Protein AF-A0A842UW16-F1 (afdb_monomer)

Structure (mmCIF, N/CA/C/O backbone):
data_AF-A0A842UW16-F1
#
_entry.id   AF-A0A842UW16-F1
#
loop_
_atom_site.group_PDB
_atom_site.id
_atom_site.type_symbol
_atom_site.label_atom_id
_atom_site.label_alt_id
_atom_site.label_comp_id
_atom_site.label_asym_id
_atom_site.label_entity_id
_atom_site.label_seq_id
_atom_site.pdbx_PDB_ins_code
_atom_site.Cartn_x
_atom_site.Cartn_y
_atom_site.Cartn_z
_atom_site.occupancy
_atom_site.B_iso_or_equiv
_atom_site.auth_seq_id
_atom_site.auth_comp_id
_atom_site.auth_asym_id
_atom_site.auth_atom_id
_atom_site.pdbx_PDB_model_num
ATOM 1 N N . MET A 1 1 ? 0.695 9.060 25.090 1.00 64.69 1 MET A N 1
ATOM 2 C CA . MET A 1 1 ? 1.109 10.105 24.122 1.00 64.69 1 MET A CA 1
ATOM 3 C C . MET A 1 1 ? 2.546 9.914 23.623 1.00 64.69 1 MET A C 1
ATOM 5 O O . MET A 1 1 ? 2.699 9.671 22.437 1.00 64.69 1 MET A O 1
ATOM 9 N N . LYS A 1 2 ? 3.580 9.880 24.489 1.00 79.38 2 LYS A N 1
ATOM 10 C CA . LYS A 1 2 ? 4.995 9.678 24.072 1.00 79.38 2 LYS A CA 1
ATOM 11 C C . LYS A 1 2 ? 5.247 8.446 23.173 1.00 79.38 2 LYS A C 1
ATOM 13 O O . LYS A 1 2 ? 6.048 8.522 22.248 1.00 79.38 2 LYS A O 1
ATOM 18 N N . GLN A 1 3 ? 4.554 7.328 23.412 1.00 81.88 3 GLN A N 1
ATOM 19 C CA . GLN A 1 3 ? 4.691 6.108 22.595 1.00 81.88 3 GLN A CA 1
ATOM 20 C C . GLN A 1 3 ? 4.141 6.265 21.166 1.00 81.88 3 GLN A C 1
ATOM 22 O O . GLN A 1 3 ? 4.786 5.821 20.221 1.00 81.88 3 GLN A O 1
ATOM 27 N N . VAL A 1 4 ? 3.007 6.955 20.999 1.00 79.00 4 VAL A N 1
ATOM 28 C CA . VAL A 1 4 ? 2.396 7.212 19.682 1.00 79.00 4 VAL A CA 1
ATOM 29 C C . VAL A 1 4 ? 3.292 8.130 18.851 1.00 79.00 4 VAL A C 1
ATOM 31 O O . VAL A 1 4 ? 3.567 7.839 17.693 1.00 79.00 4 VAL A O 1
ATOM 34 N N . THR A 1 5 ? 3.835 9.191 19.456 1.00 84.06 5 THR A N 1
ATOM 35 C CA . THR A 1 5 ? 4.775 10.098 18.780 1.00 84.06 5 THR A CA 1
ATOM 36 C C . THR A 1 5 ? 6.031 9.362 18.310 1.00 84.06 5 THR A C 1
ATOM 38 O O . THR A 1 5 ? 6.448 9.534 17.168 1.00 84.06 5 THR A O 1
ATOM 41 N N . LYS A 1 6 ? 6.604 8.483 19.149 1.00 87.31 6 LYS A N 1
ATOM 42 C CA . LYS A 1 6 ? 7.771 7.662 18.782 1.00 87.31 6 LYS A CA 1
ATOM 43 C C . LYS A 1 6 ? 7.466 6.700 17.626 1.00 87.31 6 LYS A C 1
ATOM 45 O O . LYS A 1 6 ? 8.311 6.514 16.753 1.00 87.31 6 LYS A O 1
ATOM 50 N N . LEU A 1 7 ? 6.269 6.110 17.607 1.00 84.06 7 LEU A N 1
ATOM 51 C CA . LEU A 1 7 ? 5.816 5.241 16.520 1.00 84.06 7 LEU A CA 1
ATOM 52 C C . LEU A 1 7 ? 5.719 6.008 15.194 1.00 84.06 7 LEU A C 1
ATOM 54 O O . LEU A 1 7 ? 6.297 5.575 14.198 1.00 84.06 7 LEU A O 1
ATOM 58 N N . LEU A 1 8 ? 5.024 7.150 15.197 1.00 84.38 8 LEU A N 1
ATOM 59 C CA . LEU A 1 8 ? 4.833 7.978 14.004 1.00 84.38 8 LEU A CA 1
ATOM 60 C C . LEU A 1 8 ? 6.168 8.480 13.445 1.00 84.38 8 LEU A C 1
ATOM 62 O O . LEU A 1 8 ? 6.388 8.380 12.243 1.00 84.38 8 LEU A O 1
ATOM 66 N N . LEU A 1 9 ? 7.091 8.920 14.309 1.00 87.94 9 LEU A N 1
ATOM 67 C CA . LEU A 1 9 ? 8.447 9.318 13.912 1.00 87.94 9 LEU A CA 1
ATOM 68 C C . LEU A 1 9 ? 9.210 8.179 13.235 1.00 87.94 9 LEU A C 1
ATOM 70 O O . LEU A 1 9 ? 9.788 8.376 12.170 1.00 87.94 9 LEU A O 1
ATOM 74 N N . ARG A 1 10 ? 9.186 6.972 13.817 1.00 89.31 10 ARG A N 1
ATOM 75 C CA . ARG A 1 10 ? 9.876 5.813 13.238 1.00 89.31 10 ARG A CA 1
ATOM 76 C C . ARG A 1 10 ? 9.316 5.462 11.859 1.00 89.31 10 ARG A C 1
ATOM 78 O O . ARG A 1 10 ? 10.093 5.230 10.939 1.00 89.31 10 ARG A O 1
ATOM 85 N N . LYS A 1 11 ? 7.989 5.419 11.703 1.00 86.06 11 LYS A N 1
ATOM 86 C CA . LYS A 1 11 ? 7.364 5.074 10.413 1.00 86.06 11 LYS A CA 1
ATOM 87 C C . LYS A 1 11 ? 7.537 6.179 9.375 1.00 86.06 11 LYS A C 1
ATOM 89 O O . LYS A 1 11 ? 7.830 5.875 8.223 1.00 86.06 11 LYS A O 1
ATOM 94 N N . GLY A 1 12 ? 7.431 7.438 9.794 1.00 88.12 12 GLY A N 1
ATOM 95 C CA . GLY A 1 12 ? 7.705 8.597 8.950 1.00 88.12 12 GLY A CA 1
ATOM 96 C C . GLY A 1 12 ? 9.142 8.603 8.432 1.00 88.12 12 GLY A C 1
ATOM 97 O O . GLY A 1 12 ? 9.348 8.797 7.241 1.00 88.12 12 GLY A O 1
ATOM 98 N N . ALA A 1 13 ? 10.125 8.294 9.284 1.00 90.44 13 ALA A N 1
ATOM 99 C CA . ALA A 1 13 ? 11.525 8.188 8.872 1.00 90.44 13 ALA A CA 1
ATOM 100 C C . ALA A 1 13 ? 11.751 7.080 7.830 1.00 90.44 13 ALA A C 1
ATOM 102 O O . ALA A 1 13 ? 12.464 7.296 6.855 1.00 90.44 13 ALA A O 1
ATOM 103 N N . VAL A 1 14 ? 11.111 5.915 7.995 1.00 89.81 14 VAL A N 1
ATOM 104 C CA . VAL A 1 14 ? 11.177 4.823 7.005 1.00 89.81 14 VAL A CA 1
ATOM 105 C C . VAL A 1 14 ? 10.557 5.247 5.672 1.00 89.81 14 VAL A C 1
ATOM 107 O O . VAL A 1 14 ? 11.141 4.997 4.621 1.00 89.81 14 VAL A O 1
ATOM 110 N N . PHE A 1 15 ? 9.404 5.918 5.702 1.00 88.88 15 PHE A N 1
ATOM 111 C CA . PHE A 1 15 ? 8.760 6.410 4.484 1.00 88.88 15 PHE A CA 1
ATOM 112 C C . PHE A 1 15 ? 9.595 7.493 3.787 1.00 88.88 15 PHE A C 1
ATOM 114 O O . PHE A 1 15 ? 9.730 7.487 2.568 1.00 88.88 15 PHE A O 1
ATOM 121 N N . LEU A 1 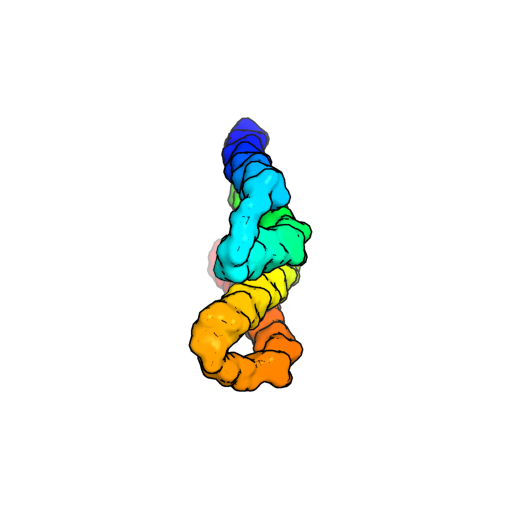16 ? 10.222 8.384 4.555 1.00 92.38 16 LEU A N 1
ATOM 122 C CA . LEU A 1 16 ? 11.113 9.410 4.022 1.00 92.38 16 LEU A CA 1
ATOM 123 C C . LEU A 1 16 ? 12.374 8.798 3.396 1.00 92.38 16 LEU A C 1
ATOM 125 O O . LEU A 1 16 ? 12.769 9.203 2.308 1.00 92.38 16 LEU A O 1
ATOM 129 N N . ALA A 1 17 ? 12.962 7.779 4.029 1.00 93.56 17 ALA A N 1
ATOM 130 C CA . ALA A 1 17 ? 14.065 7.020 3.444 1.00 93.56 17 ALA A CA 1
ATOM 131 C C . ALA A 1 17 ? 13.656 6.352 2.120 1.00 93.56 17 ALA A C 1
ATOM 133 O O . ALA A 1 17 ? 14.403 6.420 1.148 1.00 93.56 17 ALA A O 1
ATOM 134 N N . TYR A 1 18 ? 12.451 5.774 2.053 1.00 93.31 18 TYR A N 1
ATOM 135 C CA . TYR A 1 18 ? 11.887 5.247 0.808 1.00 93.31 18 TYR A CA 1
ATOM 136 C C . TYR A 1 18 ? 11.780 6.323 -0.285 1.00 93.31 18 TYR A C 1
ATOM 138 O O . TYR A 1 18 ? 12.233 6.084 -1.402 1.00 93.31 18 TYR A O 1
ATOM 146 N N . LEU A 1 19 ? 11.252 7.514 0.027 1.00 94.12 19 LEU A N 1
ATOM 147 C CA . LEU A 1 19 ? 11.148 8.610 -0.945 1.00 94.12 19 LEU A CA 1
ATOM 148 C C . LEU A 1 19 ? 12.516 9.081 -1.446 1.00 94.12 19 LEU A C 1
ATOM 150 O O . LEU A 1 19 ? 12.665 9.353 -2.633 1.00 94.12 19 LEU A O 1
ATOM 154 N N . ILE A 1 20 ? 13.516 9.154 -0.564 1.00 95.00 20 ILE A N 1
ATOM 155 C CA . ILE A 1 20 ? 14.887 9.514 -0.948 1.00 95.00 20 ILE A CA 1
ATOM 156 C C . ILE A 1 20 ? 15.461 8.466 -1.902 1.00 95.00 20 ILE A C 1
ATOM 158 O O . ILE A 1 20 ? 15.993 8.827 -2.947 1.00 95.00 20 ILE A O 1
ATOM 16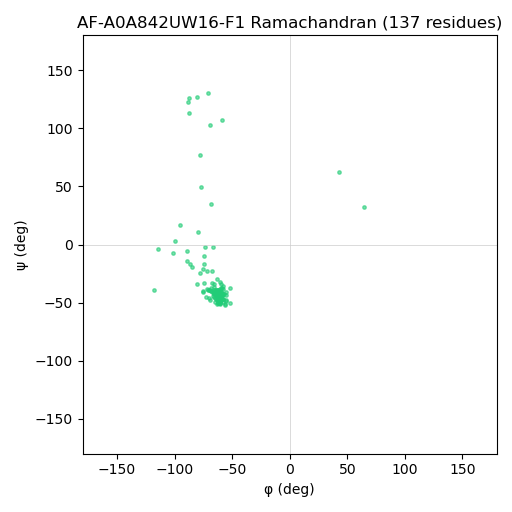2 N N . LEU A 1 21 ? 15.328 7.177 -1.579 1.00 93.88 21 LEU A N 1
ATOM 163 C CA . LEU A 1 21 ? 15.810 6.093 -2.439 1.00 93.88 21 LEU A CA 1
ATOM 164 C C . LEU A 1 21 ? 15.105 6.085 -3.797 1.00 93.88 21 LEU A C 1
ATOM 166 O O . LEU A 1 21 ? 15.762 5.912 -4.820 1.00 93.88 21 LEU A O 1
ATOM 170 N N . LEU A 1 22 ? 13.791 6.320 -3.820 1.00 94.38 22 LEU A N 1
ATOM 171 C CA . LEU A 1 22 ? 13.033 6.446 -5.061 1.00 94.38 22 LEU A CA 1
ATOM 172 C C . LEU A 1 22 ? 13.475 7.673 -5.867 1.00 94.38 22 LEU A C 1
ATOM 174 O O . LEU A 1 22 ? 13.633 7.583 -7.080 1.00 94.38 22 LEU A O 1
ATOM 178 N N . GLY A 1 23 ? 13.714 8.808 -5.206 1.00 93.62 23 GLY A N 1
ATOM 179 C CA . GLY A 1 23 ? 14.233 10.021 -5.837 1.00 93.62 23 GLY A CA 1
ATOM 180 C C . GLY A 1 23 ? 15.607 9.798 -6.465 1.00 93.62 23 GLY A C 1
ATOM 181 O O . GLY A 1 23 ? 15.801 10.129 -7.629 1.00 93.62 23 GLY A O 1
ATOM 182 N N . ILE A 1 24 ? 16.527 9.156 -5.739 1.00 93.94 24 ILE A N 1
ATOM 183 C CA . ILE A 1 24 ? 17.830 8.737 -6.275 1.00 93.94 24 ILE A CA 1
ATOM 184 C C . ILE A 1 24 ? 17.624 7.811 -7.476 1.00 93.94 24 ILE A C 1
ATOM 186 O O . ILE A 1 24 ? 18.228 8.036 -8.517 1.00 93.94 24 ILE A O 1
ATOM 190 N N . GLY A 1 25 ? 16.737 6.820 -7.364 1.00 91.69 25 GLY A N 1
ATOM 191 C CA . GLY A 1 25 ? 16.447 5.892 -8.454 1.00 91.69 25 GLY A CA 1
ATOM 192 C C . GLY A 1 25 ? 15.907 6.569 -9.721 1.00 91.69 25 GLY A C 1
ATOM 193 O O . GLY A 1 25 ? 16.244 6.183 -10.830 1.00 91.69 25 GLY A O 1
ATOM 194 N N . ASN A 1 26 ? 15.131 7.642 -9.580 1.00 92.62 26 ASN A N 1
ATOM 195 C CA . ASN A 1 26 ? 14.650 8.421 -10.724 1.00 92.62 26 ASN A CA 1
ATOM 196 C C . ASN A 1 26 ? 15.744 9.260 -11.405 1.00 92.62 26 ASN A C 1
ATOM 198 O O . ASN A 1 26 ? 15.589 9.635 -12.564 1.00 92.62 26 ASN A O 1
ATOM 202 N N . LEU A 1 27 ? 16.828 9.587 -10.697 1.00 93.12 2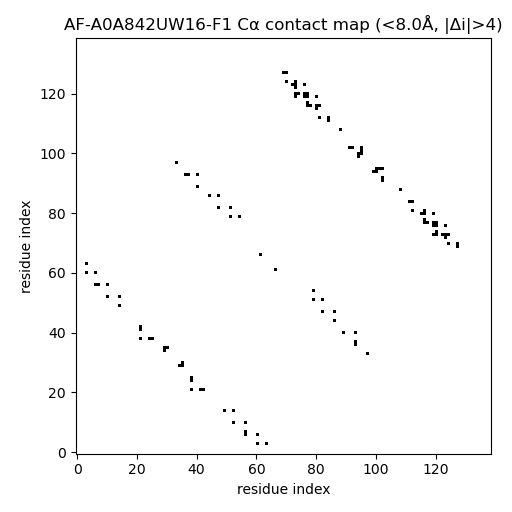7 LEU A N 1
ATOM 203 C CA . LEU A 1 27 ? 17.909 10.428 -11.217 1.00 93.12 27 LEU A CA 1
ATOM 204 C C . LEU A 1 27 ? 19.002 9.637 -11.937 1.00 93.12 27 LEU A C 1
ATOM 206 O O . LEU A 1 27 ? 19.823 10.250 -12.616 1.00 93.12 27 LEU A O 1
ATOM 210 N N . ILE A 1 28 ? 19.050 8.312 -11.785 1.00 91.88 28 ILE A N 1
ATOM 211 C CA . ILE A 1 28 ? 20.065 7.482 -12.433 1.00 91.88 28 ILE A CA 1
ATOM 212 C C . ILE A 1 28 ? 19.552 7.102 -13.832 1.00 91.88 28 ILE A C 1
ATOM 214 O O . ILE A 1 28 ? 18.595 6.334 -13.940 1.00 91.88 28 ILE A O 1
ATOM 218 N N . PRO A 1 29 ? 20.181 7.587 -14.919 1.00 80.62 29 PRO A N 1
ATOM 219 C CA . PRO A 1 29 ? 19.800 7.220 -16.277 1.00 80.62 29 PRO A CA 1
ATOM 220 C C . PRO A 1 29 ? 20.352 5.826 -16.608 1.00 80.62 29 PRO A C 1
ATOM 222 O O . PRO A 1 29 ? 21.369 5.683 -17.286 1.00 80.62 29 PRO A O 1
ATOM 225 N N . VAL A 1 30 ? 19.705 4.781 -16.093 1.00 87.81 30 VAL A N 1
ATOM 226 C CA . VAL A 1 30 ? 20.030 3.391 -16.436 1.00 87.81 30 VAL A CA 1
ATOM 227 C C . VAL A 1 30 ? 19.241 3.004 -17.685 1.00 87.81 30 VAL A C 1
ATOM 229 O O . VAL A 1 30 ? 18.020 3.110 -17.702 1.00 87.81 30 VAL A O 1
ATOM 232 N N . GLN A 1 31 ? 19.919 2.511 -18.723 1.00 86.56 31 GLN A N 1
ATOM 233 C CA . GLN A 1 31 ? 19.271 2.006 -19.948 1.00 86.56 31 GLN A CA 1
ATOM 234 C C . GLN A 1 31 ? 18.702 0.583 -19.797 1.00 86.56 31 GLN A C 1
ATOM 236 O O . GLN A 1 31 ? 18.326 -0.053 -20.776 1.00 86.56 31 GLN A O 1
ATOM 241 N N . ASP A 1 32 ? 18.655 0.068 -18.571 1.00 90.19 32 ASP A N 1
ATOM 242 C CA . ASP A 1 32 ? 18.137 -1.258 -18.274 1.00 90.19 32 ASP A CA 1
ATOM 243 C C . ASP A 1 32 ? 16.601 -1.221 -18.206 1.00 90.19 32 ASP A C 1
ATOM 245 O O . ASP A 1 32 ? 15.995 -0.407 -17.494 1.00 90.19 32 ASP A O 1
ATOM 249 N N . GLN A 1 33 ? 15.966 -2.104 -18.978 1.00 87.31 33 GLN A N 1
ATOM 250 C CA . GLN A 1 33 ? 14.510 -2.184 -19.083 1.00 87.31 33 GLN A CA 1
ATOM 251 C C . GLN A 1 33 ? 13.867 -2.577 -17.746 1.00 87.31 33 GLN A C 1
ATOM 253 O O . GLN A 1 33 ? 12.845 -2.002 -17.369 1.00 87.31 33 GLN A O 1
ATOM 258 N N . TYR A 1 34 ? 14.476 -3.498 -16.994 1.00 87.12 34 TYR A N 1
ATOM 259 C CA . TYR A 1 34 ? 13.949 -3.949 -15.706 1.00 87.12 34 TYR A CA 1
ATOM 260 C C . TYR A 1 34 ? 14.062 -2.856 -14.648 1.00 87.12 34 TYR A C 1
ATOM 262 O O . TYR A 1 34 ? 13.130 -2.640 -13.873 1.00 87.12 34 TYR A O 1
ATOM 270 N N . TYR A 1 35 ? 15.170 -2.114 -14.651 1.00 88.88 35 TYR A N 1
ATOM 271 C CA . TYR A 1 35 ? 15.331 -0.939 -13.803 1.00 88.88 35 TYR A CA 1
ATOM 272 C C . TYR A 1 35 ? 14.207 0.076 -14.029 1.00 88.88 35 TYR A C 1
ATOM 274 O O . TYR A 1 35 ? 13.527 0.481 -13.084 1.00 88.88 35 TYR A O 1
ATOM 282 N N . SER A 1 36 ? 13.967 0.433 -15.292 1.00 88.88 36 SER A N 1
ATOM 283 C CA . SER A 1 36 ? 12.922 1.388 -15.666 1.00 88.88 36 SER A CA 1
ATOM 284 C C . SER A 1 36 ? 11.524 0.891 -15.283 1.00 88.88 36 SER A C 1
ATOM 286 O O . SER A 1 36 ? 10.722 1.672 -14.770 1.00 88.88 36 SER A O 1
ATOM 288 N N . MET A 1 37 ? 11.245 -0.408 -15.446 1.00 87.44 37 MET A N 1
ATOM 289 C CA . MET A 1 37 ? 9.982 -1.020 -15.014 1.00 87.44 37 MET A CA 1
ATOM 290 C C . MET A 1 37 ? 9.785 -0.930 -13.498 1.00 87.44 37 MET A C 1
ATOM 292 O O . MET A 1 37 ? 8.720 -0.518 -13.039 1.00 87.44 37 MET A O 1
ATOM 296 N N . ILE A 1 38 ? 10.807 -1.262 -12.703 1.00 88.12 38 ILE A N 1
ATOM 297 C CA . ILE A 1 38 ? 10.723 -1.218 -11.236 1.00 88.12 38 ILE A CA 1
ATOM 298 C C . ILE A 1 38 ? 10.515 0.220 -10.750 1.00 88.12 38 ILE A C 1
ATOM 300 O O . ILE A 1 38 ? 9.630 0.469 -9.928 1.00 88.12 38 ILE A O 1
ATOM 304 N N . ILE A 1 39 ? 11.291 1.180 -11.259 1.00 91.56 39 ILE A N 1
ATOM 305 C CA . ILE A 1 39 ? 11.142 2.593 -10.889 1.00 91.56 39 ILE A CA 1
ATOM 306 C C . ILE A 1 39 ? 9.767 3.122 -11.320 1.00 91.56 39 ILE A C 1
ATOM 308 O O . ILE A 1 39 ? 9.077 3.757 -10.520 1.00 91.56 39 ILE A O 1
ATOM 312 N N . GLY A 1 40 ? 9.315 2.794 -12.534 1.00 90.06 40 GLY A N 1
ATOM 313 C CA . GLY A 1 40 ? 7.982 3.138 -13.032 1.00 90.06 40 GLY A CA 1
ATOM 314 C C . GLY A 1 40 ? 6.855 2.568 -12.165 1.00 90.06 40 GLY A C 1
ATOM 315 O O . GLY A 1 40 ? 5.919 3.291 -11.806 1.00 90.06 40 GLY A O 1
ATOM 316 N N . PHE A 1 41 ? 6.974 1.307 -11.745 1.00 89.56 41 PHE A N 1
ATOM 317 C CA . PHE A 1 41 ? 6.049 0.672 -10.808 1.00 89.56 41 PHE A CA 1
ATOM 318 C C . PHE A 1 41 ? 6.013 1.399 -9.462 1.00 89.56 41 PHE A C 1
ATOM 320 O O . PHE A 1 41 ? 4.930 1.716 -8.962 1.00 89.56 41 PHE A O 1
ATOM 327 N N . LEU A 1 42 ? 7.177 1.688 -8.872 1.00 91.19 42 LEU A N 1
ATOM 328 C CA . LEU A 1 42 ? 7.262 2.369 -7.580 1.00 91.19 42 LEU A CA 1
ATOM 329 C C . LEU A 1 42 ? 6.680 3.784 -7.651 1.00 91.19 42 LEU A C 1
ATOM 331 O O . LEU A 1 42 ? 5.902 4.154 -6.772 1.00 91.19 42 LEU A O 1
ATOM 335 N N . ASN A 1 43 ? 6.976 4.540 -8.709 1.00 91.38 43 ASN A N 1
ATOM 336 C CA . ASN A 1 43 ? 6.407 5.869 -8.943 1.00 91.38 43 ASN A CA 1
ATOM 337 C C . ASN A 1 43 ? 4.878 5.812 -9.063 1.00 91.38 43 ASN A C 1
ATOM 339 O O . ASN A 1 43 ? 4.169 6.514 -8.342 1.00 91.38 43 ASN A O 1
ATOM 343 N N . THR A 1 44 ? 4.360 4.914 -9.907 1.00 90.81 44 THR A N 1
ATOM 344 C CA . THR A 1 44 ? 2.912 4.745 -10.130 1.00 90.81 44 THR A CA 1
ATOM 345 C C . THR A 1 44 ? 2.181 4.353 -8.845 1.00 90.81 44 THR A C 1
ATOM 347 O O . THR A 1 44 ? 1.038 4.755 -8.615 1.00 90.81 44 THR A O 1
ATOM 350 N N . ASN A 1 45 ? 2.849 3.599 -7.968 1.00 87.94 45 ASN A N 1
ATOM 351 C CA . ASN A 1 45 ? 2.270 3.118 -6.720 1.00 87.94 45 ASN A CA 1
ATOM 352 C C . ASN A 1 45 ? 2.652 3.943 -5.481 1.00 87.94 45 ASN A C 1
ATOM 354 O O . ASN A 1 45 ? 2.205 3.608 -4.385 1.00 87.94 45 ASN A O 1
ATOM 358 N N . THR A 1 46 ? 3.399 5.045 -5.617 1.00 89.56 46 THR A N 1
ATOM 359 C CA . THR A 1 46 ? 3.893 5.835 -4.470 1.00 89.56 46 THR A CA 1
ATOM 360 C C . THR A 1 46 ? 2.751 6.352 -3.593 1.00 89.56 46 THR A C 1
ATOM 362 O O . THR A 1 46 ? 2.808 6.238 -2.368 1.00 89.56 46 THR A O 1
ATOM 365 N N . ILE A 1 47 ? 1.676 6.861 -4.206 1.00 85.88 47 ILE A N 1
ATOM 366 C CA . ILE A 1 47 ? 0.488 7.342 -3.479 1.00 85.88 47 ILE A CA 1
ATOM 367 C C . ILE A 1 47 ? -0.158 6.196 -2.694 1.00 85.88 47 ILE A C 1
ATOM 369 O O . ILE A 1 47 ? -0.510 6.359 -1.526 1.00 85.88 47 ILE A O 1
ATOM 373 N N . TRP A 1 48 ? -0.280 5.017 -3.304 1.00 81.25 48 TRP A N 1
ATOM 374 C CA . TRP A 1 48 ? -0.868 3.851 -2.647 1.00 81.25 48 TRP A CA 1
ATOM 375 C C . TRP A 1 48 ? 0.003 3.356 -1.490 1.00 81.25 48 TRP A C 1
ATOM 377 O O . TRP A 1 48 ? -0.524 3.076 -0.417 1.00 81.25 48 TRP A O 1
ATOM 387 N N . ILE A 1 49 ? 1.326 3.323 -1.668 1.00 85.50 49 ILE A N 1
ATOM 388 C CA . ILE A 1 49 ? 2.300 2.978 -0.621 1.00 85.50 49 ILE A CA 1
ATOM 389 C C . ILE A 1 49 ? 2.206 3.966 0.550 1.00 85.50 49 ILE A C 1
ATOM 391 O O . ILE A 1 49 ? 2.208 3.551 1.712 1.00 85.50 49 ILE A O 1
ATOM 395 N N . PHE A 1 50 ? 2.059 5.263 0.268 1.00 86.19 50 PHE A N 1
ATOM 396 C CA . PHE A 1 50 ? 1.858 6.286 1.293 1.00 86.19 50 PHE A CA 1
ATOM 397 C C . PHE A 1 50 ? 0.565 6.070 2.086 1.00 86.19 50 PHE A C 1
ATOM 399 O O . PHE A 1 50 ? 0.593 6.032 3.318 1.00 86.19 50 PHE A O 1
ATOM 406 N N . LEU A 1 51 ? -0.562 5.882 1.391 1.00 83.75 51 LEU A N 1
ATOM 407 C CA . LEU A 1 51 ? -1.854 5.613 2.029 1.00 83.75 51 LEU A CA 1
ATOM 408 C C . LEU A 1 51 ? -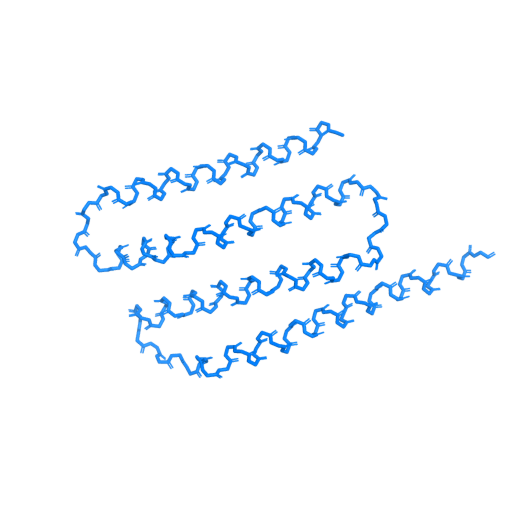1.795 4.349 2.887 1.00 83.75 51 LEU A C 1
ATOM 410 O O . LEU A 1 51 ? -2.328 4.329 3.996 1.00 83.75 51 LEU A O 1
ATOM 414 N N . PHE A 1 52 ? -1.074 3.330 2.425 1.00 80.88 52 PHE A N 1
ATOM 415 C CA . PHE A 1 52 ? -0.812 2.120 3.188 1.00 80.88 52 PHE A CA 1
ATOM 416 C C . PHE A 1 52 ? -0.056 2.377 4.484 1.00 80.88 52 PHE A C 1
ATOM 418 O O . PHE A 1 52 ? -0.475 1.930 5.557 1.00 80.88 52 PHE A O 1
ATOM 425 N N . ALA A 1 53 ? 1.058 3.099 4.388 1.00 83.31 53 ALA A N 1
ATOM 426 C CA . ALA A 1 53 ? 1.877 3.441 5.537 1.00 83.31 53 ALA A CA 1
ATOM 427 C C . ALA A 1 53 ? 1.065 4.238 6.567 1.00 83.31 53 ALA A C 1
ATOM 429 O O . ALA A 1 53 ? 1.116 3.931 7.761 1.00 83.31 53 ALA A O 1
ATOM 430 N N . LEU A 1 54 ? 0.265 5.202 6.102 1.00 82.44 54 LEU A N 1
ATOM 431 C CA . LEU A 1 54 ? -0.601 6.021 6.943 1.00 82.44 54 LEU A CA 1
ATOM 432 C C . LEU A 1 54 ? -1.705 5.189 7.599 1.00 82.44 54 LEU A C 1
ATOM 434 O O . LEU A 1 54 ? -1.919 5.297 8.805 1.00 82.44 54 LEU A O 1
ATOM 438 N N . PHE A 1 55 ? -2.361 4.311 6.841 1.00 79.38 55 PHE A N 1
ATOM 439 C CA . PHE A 1 55 ? -3.415 3.446 7.357 1.00 79.38 55 PHE A CA 1
ATOM 440 C C . PHE A 1 55 ? -2.896 2.509 8.456 1.00 79.38 55 PHE A C 1
ATOM 442 O O . PHE A 1 55 ? -3.467 2.456 9.547 1.00 79.38 55 PHE A O 1
ATOM 449 N N . PHE A 1 56 ? -1.774 1.820 8.223 1.00 74.62 56 PHE A N 1
ATOM 450 C CA . PHE A 1 56 ? -1.169 0.948 9.232 1.00 74.62 56 PHE A CA 1
ATOM 451 C C . PHE A 1 56 ? -0.659 1.722 10.452 1.00 74.62 56 PHE A C 1
ATOM 453 O O . PHE A 1 56 ? -0.810 1.245 11.578 1.00 74.62 56 PHE A O 1
ATOM 460 N N . ALA A 1 57 ? -0.071 2.906 10.257 1.00 79.88 57 ALA A N 1
ATOM 461 C CA . ALA A 1 57 ? 0.371 3.759 11.358 1.00 79.88 57 ALA A CA 1
ATOM 462 C C . ALA A 1 57 ? -0.810 4.212 12.227 1.00 79.88 57 ALA A C 1
ATOM 464 O O . ALA A 1 57 ? -0.744 4.103 13.453 1.00 79.88 57 ALA A O 1
ATOM 465 N N . SER A 1 58 ? -1.907 4.642 11.600 1.00 76.38 58 SER A N 1
ATOM 466 C CA . SER A 1 58 ? -3.148 4.997 12.283 1.00 76.38 58 SER A CA 1
ATOM 467 C C . SER A 1 58 ? -3.734 3.800 13.018 1.00 76.38 58 SER A C 1
ATOM 469 O O . SER A 1 58 ? -4.000 3.912 14.206 1.00 76.38 58 SER A O 1
ATOM 471 N N . ALA A 1 59 ? -3.860 2.635 12.379 1.00 72.38 59 ALA A N 1
ATOM 472 C CA . ALA A 1 59 ? -4.383 1.426 13.016 1.00 72.38 59 ALA A CA 1
ATOM 473 C C . ALA A 1 59 ? -3.568 1.004 14.254 1.00 72.38 59 ALA A C 1
ATOM 475 O O . ALA A 1 59 ? -4.125 0.561 15.257 1.00 72.38 59 ALA A O 1
ATOM 476 N N . GLU A 1 60 ? -2.246 1.152 14.212 1.00 71.81 60 GLU A N 1
ATOM 477 C CA . GLU A 1 60 ? -1.364 0.827 15.333 1.00 71.81 60 GLU A CA 1
ATOM 478 C C . GLU A 1 60 ? -1.423 1.882 16.450 1.00 71.81 60 GLU A C 1
ATOM 480 O O . GLU A 1 60 ? -1.510 1.519 17.623 1.00 71.81 60 GLU A O 1
ATOM 485 N N . ALA A 1 61 ? -1.485 3.173 16.109 1.00 75.56 61 ALA A N 1
ATOM 486 C CA . ALA A 1 61 ? -1.734 4.247 17.075 1.00 75.56 61 ALA A CA 1
ATOM 487 C C . ALA A 1 61 ? -3.093 4.075 17.773 1.00 75.56 61 ALA A C 1
ATOM 489 O O . ALA A 1 61 ? -3.218 4.263 18.983 1.00 75.56 61 ALA A O 1
ATOM 490 N N . LEU A 1 62 ? -4.089 3.646 17.005 1.00 72.75 62 LEU A N 1
ATOM 491 C CA . LEU A 1 62 ? -5.433 3.334 17.450 1.00 72.75 62 LEU A CA 1
ATOM 492 C C . LEU A 1 62 ? -5.460 2.128 18.404 1.00 72.75 62 LEU A C 1
ATOM 494 O O . LEU A 1 62 ? -6.180 2.169 19.390 1.00 72.75 62 LEU A O 1
ATOM 498 N N . LYS A 1 63 ? -4.630 1.093 18.216 1.00 67.81 63 LYS A N 1
ATOM 499 C CA . LYS A 1 63 ? -4.485 0.006 19.213 1.00 67.81 63 LYS A CA 1
ATOM 500 C C . LYS A 1 63 ? -3.919 0.488 20.553 1.00 67.81 63 LYS A C 1
ATOM 502 O O . LYS A 1 63 ? -4.200 -0.118 21.585 1.00 67.81 63 LYS A O 1
ATOM 507 N N . MET A 1 64 ? -3.100 1.541 20.546 1.00 70.81 64 MET A N 1
ATOM 508 C CA . MET A 1 64 ? -2.509 2.108 21.766 1.00 70.81 64 MET A CA 1
ATOM 509 C C . MET A 1 64 ? -3.499 2.977 22.546 1.00 70.81 64 MET A C 1
ATOM 511 O O . MET A 1 64 ? -3.347 3.158 23.756 1.00 70.81 64 MET A O 1
ATOM 515 N N . THR A 1 65 ? -4.513 3.523 21.877 1.00 66.00 65 THR A N 1
ATOM 516 C CA . THR A 1 65 ? -5.625 4.204 22.529 1.00 66.00 65 THR A CA 1
ATOM 517 C C . THR A 1 65 ? -6.683 3.146 22.847 1.00 66.00 65 THR A C 1
ATOM 519 O O . THR A 1 65 ? -7.129 2.416 21.973 1.00 66.00 65 THR A O 1
ATOM 522 N N . LYS A 1 66 ? -7.088 2.988 24.112 1.00 62.88 66 LYS A N 1
ATOM 523 C CA . LYS A 1 66 ? -8.092 1.985 24.543 1.00 62.88 66 LYS A CA 1
ATOM 524 C C . LYS A 1 66 ? -9.518 2.290 24.024 1.00 62.88 66 LYS A C 1
ATOM 526 O O . LYS A 1 66 ? -10.495 2.093 24.740 1.00 62.88 66 LYS A O 1
ATOM 531 N N . VAL A 1 67 ? -9.649 2.838 22.819 1.00 61.56 67 VAL A N 1
ATOM 532 C CA . VAL A 1 67 ? -10.917 3.213 22.202 1.00 61.56 67 VAL A CA 1
ATOM 533 C C . VAL A 1 67 ? -11.667 1.932 21.823 1.00 61.56 67 VAL A C 1
ATOM 535 O O . VAL A 1 67 ? -11.084 1.037 21.211 1.00 61.56 67 VAL A O 1
ATOM 538 N N . PRO A 1 68 ? -12.949 1.792 22.189 1.00 60.81 68 PRO A N 1
ATOM 539 C CA . PRO A 1 68 ? -13.749 0.641 21.796 1.00 60.81 68 PRO A CA 1
ATOM 540 C C . PRO A 1 68 ? -14.034 0.677 20.284 1.00 60.81 68 PRO A C 1
ATOM 542 O O . PRO A 1 68 ? -14.891 1.410 19.797 1.00 60.81 68 PRO A O 1
ATOM 545 N N . TYR A 1 69 ? -13.301 -0.148 19.537 1.00 60.22 69 TYR A N 1
ATOM 546 C CA . TYR A 1 69 ? -13.329 -0.286 18.073 1.00 60.22 69 TYR A CA 1
ATOM 547 C C . TYR A 1 69 ? -14.532 -1.075 17.537 1.00 60.22 69 TYR A C 1
ATOM 549 O O . TYR A 1 69 ? -14.379 -2.015 16.763 1.00 60.22 69 TYR A O 1
ATOM 557 N N . ILE A 1 70 ? -15.746 -0.739 17.963 1.00 60.78 70 ILE A N 1
ATOM 558 C CA . ILE A 1 70 ? -16.892 -1.633 17.739 1.00 60.78 70 ILE A CA 1
ATOM 559 C C . ILE A 1 70 ? -17.445 -1.502 16.308 1.00 60.78 70 ILE A C 1
ATOM 561 O O . ILE A 1 70 ? -17.832 -2.502 15.722 1.00 60.78 70 ILE A O 1
ATOM 565 N N . ILE A 1 71 ? -17.424 -0.313 15.693 1.00 60.44 71 ILE A N 1
ATOM 566 C CA . ILE A 1 71 ? -18.061 -0.109 14.370 1.00 60.44 71 ILE A CA 1
ATOM 567 C C . ILE A 1 71 ? -17.057 0.293 13.282 1.00 60.44 71 ILE A C 1
ATOM 569 O O . ILE A 1 71 ? -17.138 -0.194 12.158 1.00 60.44 71 ILE A O 1
ATOM 573 N N . GLY A 1 72 ? -16.072 1.136 13.605 1.00 66.62 72 GLY A N 1
ATOM 574 C CA . GLY A 1 72 ? -15.119 1.639 12.607 1.00 66.62 72 GLY A CA 1
ATOM 575 C C . GLY A 1 72 ? -14.059 0.624 12.167 1.00 66.62 72 GLY A C 1
ATOM 576 O O . GLY A 1 72 ? -13.478 0.773 11.098 1.00 66.62 72 GLY A O 1
ATOM 577 N N . TYR A 1 73 ? -13.799 -0.415 12.963 1.00 72.06 73 TYR A N 1
ATOM 578 C CA . TYR A 1 73 ? -12.698 -1.347 12.706 1.00 72.06 73 TYR A CA 1
ATOM 579 C C . TYR A 1 73 ? -12.929 -2.299 11.525 1.00 72.06 73 TYR A C 1
ATOM 581 O O . TYR A 1 73 ? -12.021 -2.412 10.701 1.00 72.06 73 TYR A O 1
ATOM 589 N N . PRO A 1 74 ? -14.106 -2.939 11.370 1.00 78.44 74 PRO A N 1
ATOM 590 C CA . PRO A 1 74 ? -14.401 -3.731 10.175 1.00 78.44 74 PRO A CA 1
ATOM 591 C C . PRO A 1 74 ? -14.286 -2.914 8.883 1.00 78.44 74 PRO A C 1
ATOM 593 O O . PRO A 1 74 ? -13.672 -3.371 7.923 1.00 78.44 74 PRO A O 1
ATOM 596 N N . ILE A 1 75 ? -14.805 -1.681 8.888 1.00 78.69 75 ILE A N 1
ATOM 597 C CA . ILE A 1 75 ? -14.751 -0.768 7.738 1.00 78.69 75 ILE A CA 1
ATOM 598 C C . ILE A 1 75 ? -13.305 -0.381 7.429 1.00 78.69 75 ILE A C 1
ATOM 600 O O . ILE A 1 75 ? -12.863 -0.515 6.292 1.00 78.69 75 ILE A O 1
ATOM 604 N N . ALA A 1 76 ? -12.543 0.045 8.441 1.00 74.69 76 ALA A N 1
ATOM 605 C CA . ALA A 1 76 ? -11.133 0.371 8.278 1.00 74.69 76 ALA A CA 1
ATOM 606 C C . ALA A 1 76 ? -10.361 -0.817 7.681 1.00 74.69 76 ALA A C 1
ATOM 608 O O . ALA A 1 76 ? -9.655 -0.652 6.690 1.00 74.69 76 ALA A O 1
ATOM 609 N N . ASN A 1 77 ? -10.539 -2.024 8.226 1.00 75.19 77 ASN A N 1
ATOM 610 C CA . ASN A 1 77 ? -9.907 -3.228 7.686 1.00 75.19 77 ASN A CA 1
ATOM 611 C C . ASN A 1 77 ? -10.287 -3.478 6.224 1.00 75.19 77 ASN A C 1
ATOM 613 O O . ASN A 1 77 ? -9.407 -3.792 5.434 1.00 75.19 77 ASN A O 1
ATOM 617 N N . ALA A 1 78 ? -11.557 -3.309 5.852 1.00 81.94 78 ALA A N 1
ATOM 618 C CA . ALA A 1 78 ? -12.002 -3.488 4.474 1.00 81.94 78 ALA A CA 1
ATOM 619 C C . ALA A 1 78 ? -11.319 -2.505 3.509 1.00 81.94 78 ALA A C 1
ATOM 621 O O . ALA A 1 78 ? -10.861 -2.920 2.445 1.00 81.94 78 ALA A O 1
ATOM 622 N N . PHE A 1 79 ? -11.165 -1.236 3.907 1.00 81.75 79 PHE A N 1
ATOM 623 C CA . PHE A 1 79 ? -10.370 -0.267 3.148 1.00 81.75 79 PHE A CA 1
ATOM 624 C C . PHE A 1 79 ? -8.911 -0.715 3.026 1.00 81.75 79 PHE A C 1
ATOM 626 O O . PHE A 1 79 ? -8.393 -0.791 1.917 1.00 81.75 79 PHE A O 1
ATOM 633 N N . GLY A 1 80 ? -8.260 -1.081 4.135 1.00 76.12 80 GLY A N 1
ATOM 634 C CA . GLY A 1 80 ? -6.887 -1.601 4.124 1.00 76.12 80 GLY A CA 1
ATOM 635 C C . GLY A 1 80 ? -6.710 -2.812 3.200 1.00 76.12 80 GLY A C 1
ATOM 636 O O . GLY A 1 80 ? -5.733 -2.903 2.458 1.00 76.12 80 GLY A O 1
ATOM 637 N N . THR A 1 81 ? -7.684 -3.721 3.195 1.00 83.12 81 THR A N 1
ATOM 638 C CA . THR A 1 81 ? -7.695 -4.892 2.319 1.00 83.12 81 THR A CA 1
ATOM 639 C C . THR A 1 81 ? -7.890 -4.525 0.851 1.00 83.12 81 THR A C 1
ATOM 641 O O . THR A 1 81 ? -7.201 -5.094 0.007 1.00 83.12 81 THR A O 1
ATOM 644 N N . PHE A 1 82 ? -8.755 -3.558 0.530 1.00 84.19 82 PHE A N 1
ATOM 645 C CA . PHE A 1 82 ? -8.894 -3.050 -0.837 1.00 84.19 82 PHE A CA 1
ATOM 646 C C . PHE A 1 82 ? -7.550 -2.566 -1.388 1.00 84.19 82 PHE A C 1
ATOM 648 O O . PHE A 1 82 ? -7.137 -2.980 -2.471 1.00 84.19 82 PHE A O 1
ATOM 655 N N . PHE A 1 83 ? -6.821 -1.762 -0.610 1.00 81.69 83 PHE A N 1
ATOM 656 C CA . PHE A 1 83 ? -5.490 -1.311 -1.011 1.00 81.69 83 PHE A CA 1
ATOM 657 C C . PHE A 1 83 ? -4.531 -2.490 -1.237 1.00 81.69 83 PHE A C 1
ATOM 659 O O . PHE A 1 83 ? -3.734 -2.457 -2.173 1.00 81.69 83 PHE A O 1
ATOM 666 N N . LEU A 1 84 ? -4.620 -3.549 -0.422 1.00 82.38 84 LEU A N 1
ATOM 667 C CA . LEU A 1 84 ? -3.692 -4.689 -0.479 1.00 82.38 84 LEU A CA 1
ATOM 668 C C . LEU A 1 84 ? -3.875 -5.498 -1.736 1.00 82.38 84 LEU A C 1
ATOM 670 O O . LEU A 1 84 ? -2.902 -5.796 -2.418 1.00 82.38 84 LEU A O 1
ATOM 674 N N . ILE A 1 85 ? -5.125 -5.810 -2.046 1.00 86.31 85 ILE A N 1
ATOM 675 C CA . ILE A 1 85 ? -5.477 -6.529 -3.261 1.00 86.31 85 ILE A CA 1
ATOM 676 C C . ILE A 1 85 ? -4.990 -5.739 -4.474 1.00 86.31 85 ILE A C 1
ATOM 678 O O . ILE A 1 85 ? -4.377 -6.319 -5.363 1.00 86.31 85 ILE A O 1
ATOM 682 N N . ARG A 1 86 ? -5.155 -4.411 -4.461 1.00 84.38 86 ARG A N 1
ATOM 683 C CA . ARG A 1 86 ? -4.680 -3.552 -5.547 1.00 84.38 86 ARG A CA 1
ATOM 684 C C . ARG A 1 86 ? -3.184 -3.589 -5.720 1.00 84.38 86 ARG A C 1
ATOM 686 O O . ARG A 1 86 ? -2.700 -3.771 -6.829 1.00 84.38 86 ARG A O 1
ATOM 693 N N . PHE A 1 87 ? -2.454 -3.453 -4.624 1.00 83.56 87 PHE A N 1
ATOM 694 C CA . PHE A 1 87 ? -1.006 -3.553 -4.663 1.00 83.56 87 PHE A CA 1
ATOM 695 C C . PHE A 1 87 ? -0.545 -4.933 -5.158 1.00 83.56 87 PHE A C 1
ATOM 697 O O . PHE A 1 87 ? 0.399 -5.016 -5.939 1.00 83.56 87 PHE A O 1
ATOM 704 N N . MET A 1 88 ? -1.234 -6.007 -4.760 1.00 85.44 88 MET A N 1
ATOM 705 C CA . MET A 1 88 ? -0.940 -7.364 -5.222 1.00 85.44 88 MET A CA 1
ATOM 706 C C . MET A 1 88 ? -1.210 -7.546 -6.716 1.00 85.44 88 MET A C 1
ATOM 708 O O . MET A 1 88 ? -0.376 -8.144 -7.388 1.00 85.44 88 MET A O 1
ATOM 712 N N . PHE A 1 89 ? -2.303 -6.996 -7.252 1.00 86.62 89 PHE A N 1
ATOM 713 C CA . PHE A 1 89 ? -2.555 -7.004 -8.695 1.00 86.62 89 PHE A CA 1
ATOM 714 C C . PHE A 1 89 ? -1.516 -6.189 -9.458 1.00 86.62 89 PHE A C 1
ATOM 716 O O . PHE A 1 89 ? -0.939 -6.706 -10.407 1.00 86.62 89 PHE A O 1
ATOM 723 N N . SER A 1 90 ? -1.188 -4.974 -9.004 1.00 84.69 90 SER A N 1
ATOM 724 C CA . SER A 1 90 ? -0.113 -4.180 -9.611 1.00 84.69 90 SER A CA 1
ATOM 725 C C . SER A 1 90 ? 1.208 -4.957 -9.647 1.00 84.69 90 SER A C 1
ATOM 727 O O . SER A 1 90 ? 1.924 -4.919 -10.644 1.00 84.69 90 SER A O 1
ATOM 729 N N . LEU A 1 91 ? 1.550 -5.653 -8.559 1.00 84.81 91 LEU A N 1
ATOM 730 C CA . LEU A 1 91 ? 2.774 -6.447 -8.472 1.00 84.81 91 LEU A CA 1
ATOM 731 C C . LEU A 1 91 ? 2.716 -7.681 -9.384 1.00 84.81 91 LEU A C 1
ATOM 733 O O . LEU A 1 91 ? 3.709 -8.010 -10.026 1.00 84.81 91 LEU A O 1
ATOM 737 N N . ALA A 1 92 ? 1.557 -8.334 -9.482 1.00 84.75 92 ALA A N 1
ATOM 738 C CA . ALA A 1 92 ? 1.343 -9.436 -10.412 1.00 84.75 92 ALA A CA 1
ATOM 739 C C . ALA A 1 92 ? 1.487 -8.981 -11.872 1.00 84.75 92 ALA A C 1
ATOM 741 O O . ALA A 1 92 ? 2.141 -9.674 -12.642 1.00 84.75 92 ALA A O 1
ATOM 742 N N . TYR A 1 93 ? 0.963 -7.806 -12.238 1.00 85.19 93 TYR A N 1
ATOM 743 C CA . TYR A 1 93 ? 1.142 -7.234 -13.576 1.00 85.19 93 TYR A CA 1
ATOM 744 C C . TYR A 1 93 ? 2.605 -6.907 -13.878 1.00 85.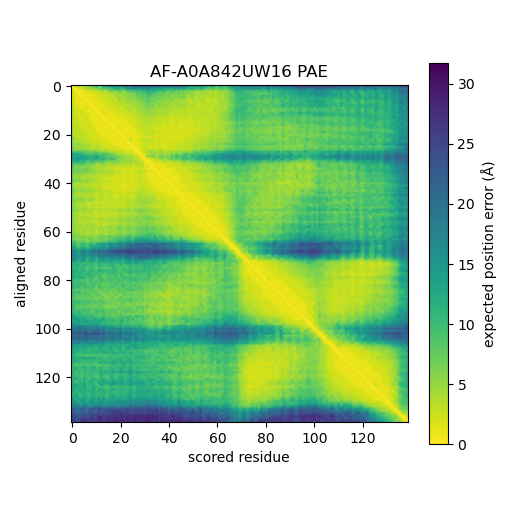19 93 TYR A C 1
ATOM 746 O O . TYR A 1 93 ? 3.078 -7.224 -14.962 1.00 85.19 93 TYR A O 1
ATOM 754 N N . LEU A 1 94 ? 3.347 -6.359 -12.910 1.00 84.69 94 LEU A N 1
ATOM 755 C CA . LEU A 1 94 ? 4.786 -6.131 -13.072 1.00 84.69 94 LEU A CA 1
ATOM 756 C C . LEU A 1 94 ? 5.540 -7.444 -13.335 1.00 84.69 94 LEU A C 1
ATOM 758 O O . LEU A 1 94 ? 6.390 -7.512 -14.221 1.00 84.69 94 LEU A O 1
ATOM 762 N N . ILE A 1 95 ? 5.230 -8.492 -12.568 1.00 83.75 95 ILE A N 1
ATOM 763 C CA . ILE A 1 95 ? 5.816 -9.826 -12.747 1.00 83.75 95 ILE A CA 1
ATOM 764 C C . ILE A 1 95 ? 5.429 -10.397 -14.117 1.00 83.75 95 ILE A C 1
ATOM 766 O O . ILE A 1 95 ? 6.278 -10.961 -14.802 1.00 83.75 95 ILE A O 1
ATOM 770 N N . ASP A 1 96 ? 4.175 -10.240 -14.533 1.00 84.62 96 ASP A N 1
ATOM 771 C CA . ASP A 1 96 ? 3.692 -10.706 -15.830 1.00 84.62 96 ASP A CA 1
ATOM 772 C C . ASP A 1 96 ? 4.424 -10.032 -16.993 1.00 84.62 96 ASP A C 1
ATOM 774 O O . ASP A 1 96 ? 4.887 -10.711 -17.902 1.00 84.62 96 ASP A O 1
ATOM 778 N N . GLU A 1 97 ? 4.609 -8.715 -16.925 1.00 81.88 97 GLU A N 1
ATOM 779 C CA . GLU A 1 97 ? 5.354 -7.946 -17.924 1.00 81.88 97 GLU A CA 1
ATOM 780 C C . GLU A 1 97 ? 6.845 -8.325 -17.947 1.00 81.88 97 GLU A C 1
ATOM 782 O O . GLU A 1 97 ? 7.468 -8.373 -19.006 1.00 81.88 97 GLU A O 1
ATOM 787 N N . THR A 1 98 ? 7.408 -8.668 -16.784 1.00 81.38 98 THR A N 1
ATOM 788 C CA . THR A 1 98 ? 8.820 -9.057 -16.630 1.00 81.38 98 THR A CA 1
ATOM 789 C C . THR A 1 98 ? 9.100 -10.476 -17.138 1.00 81.38 98 THR A C 1
ATOM 791 O O . THR A 1 98 ? 10.141 -10.720 -17.747 1.00 81.38 98 THR A O 1
ATOM 794 N N . PHE A 1 99 ? 8.198 -11.425 -16.865 1.00 82.69 99 PHE A N 1
ATOM 795 C CA . PHE A 1 99 ? 8.418 -12.863 -17.083 1.00 82.69 99 PHE A CA 1
ATOM 796 C C . PHE A 1 99 ? 7.508 -13.485 -18.153 1.00 82.69 99 PHE A C 1
ATOM 798 O O . PHE A 1 99 ? 7.657 -14.666 -18.466 1.00 82.69 99 PHE A O 1
ATOM 805 N N . GLY A 1 100 ? 6.571 -12.723 -18.719 1.00 76.81 100 GLY A N 1
ATOM 806 C CA . GLY A 1 100 ? 5.652 -13.176 -19.765 1.00 76.81 100 GLY A CA 1
ATOM 807 C C . GLY A 1 100 ? 4.690 -14.279 -19.313 1.00 76.81 100 GLY A C 1
ATOM 808 O O . GLY A 1 100 ? 4.349 -15.155 -20.109 1.00 76.81 100 GLY A O 1
ATOM 809 N N . LEU A 1 101 ? 4.275 -14.275 -18.042 1.00 75.81 101 LEU A N 1
ATOM 810 C CA . LEU A 1 101 ? 3.533 -15.380 -17.417 1.00 75.81 101 LEU A CA 1
ATOM 811 C C . LEU A 1 101 ? 2.060 -15.503 -17.865 1.00 75.81 101 LEU A C 1
ATOM 813 O O . LEU A 1 101 ? 1.391 -16.455 -17.465 1.00 75.81 101 LEU A O 1
ATOM 817 N N . LYS A 1 102 ? 1.568 -14.598 -18.723 1.00 68.12 102 LYS A N 1
ATOM 818 C CA . LYS A 1 102 ? 0.170 -14.475 -19.167 1.00 68.12 102 LYS A CA 1
ATOM 819 C C . LYS A 1 102 ? -0.803 -14.648 -18.003 1.00 68.12 102 LYS A C 1
ATOM 821 O O . LYS A 1 102 ? -1.616 -15.576 -17.982 1.00 68.12 102 LYS A O 1
ATOM 826 N N . PHE A 1 103 ? -0.719 -13.755 -17.023 1.00 68.94 103 PHE A N 1
ATOM 827 C CA . PHE A 1 103 ? -1.608 -13.774 -15.864 1.00 68.94 103 PHE A CA 1
ATOM 828 C C . PHE A 1 103 ? -3.088 -13.656 -16.290 1.00 68.94 103 PHE A C 1
ATOM 830 O O . PHE A 1 103 ? -3.582 -12.589 -16.644 1.00 68.94 103 PHE A O 1
ATOM 837 N N . LEU A 1 104 ? -3.831 -14.766 -16.186 1.00 65.31 104 LEU A N 1
ATOM 838 C CA . LEU A 1 104 ? -5.263 -14.888 -16.526 1.00 65.31 104 LEU A CA 1
ATOM 839 C C . LEU A 1 104 ? -6.204 -14.084 -15.605 1.00 65.31 104 LEU A C 1
ATOM 841 O O . LEU A 1 104 ? -7.421 -14.097 -15.783 1.00 65.31 104 LEU A O 1
ATOM 845 N N . PHE A 1 105 ? -5.662 -13.405 -14.594 1.00 64.81 105 PHE A N 1
ATOM 846 C CA . PHE A 1 105 ? -6.440 -12.789 -13.523 1.00 64.81 105 PHE A CA 1
ATOM 847 C C . PHE A 1 105 ? -6.892 -11.352 -13.803 1.00 64.81 105 PHE A C 1
ATOM 849 O O . PHE A 1 105 ? -7.689 -10.830 -13.025 1.00 64.81 105 PHE A O 1
ATOM 856 N N . SER A 1 106 ? -6.467 -10.730 -14.909 1.00 69.25 106 SER A N 1
ATOM 857 C CA . SER A 1 106 ? -6.859 -9.349 -15.234 1.00 69.25 106 SER A CA 1
ATOM 858 C C . SER A 1 106 ? -8.377 -9.168 -15.346 1.00 69.25 106 SER A C 1
ATOM 860 O O . SER A 1 106 ? -8.923 -8.169 -14.887 1.00 69.25 106 SER A O 1
ATOM 862 N N . GLY A 1 107 ? -9.087 -10.178 -15.862 1.00 78.06 107 GLY A N 1
ATOM 863 C CA . GLY A 1 107 ? -10.551 -10.180 -15.941 1.00 78.06 107 GLY A CA 1
ATOM 864 C C . GLY A 1 107 ? -11.266 -10.421 -14.606 1.00 78.06 107 GLY A C 1
ATOM 865 O O . GLY A 1 107 ? -12.451 -10.123 -14.486 1.00 78.06 107 GLY A O 1
ATOM 866 N N . TYR A 1 108 ? -10.564 -10.941 -13.596 1.00 83.75 108 TYR A N 1
ATOM 867 C CA . TYR A 1 108 ? -11.140 -11.277 -12.291 1.00 83.75 108 TYR A CA 1
ATOM 868 C C . TYR A 1 108 ? -10.846 -10.236 -11.215 1.00 83.75 108 TYR A C 1
ATOM 870 O O . TYR A 1 108 ? -11.418 -10.327 -10.133 1.00 83.75 108 TYR A O 1
ATOM 878 N N . GLU A 1 109 ? -10.007 -9.236 -11.496 1.00 83.25 109 GLU A N 1
ATOM 879 C CA . GLU A 1 109 ? -9.567 -8.243 -10.516 1.00 83.25 109 GLU A CA 1
ATOM 880 C C . GLU A 1 109 ? -10.750 -7.586 -9.778 1.00 83.25 109 GLU A C 1
ATOM 882 O O . GLU A 1 109 ? -10.808 -7.602 -8.545 1.00 83.25 109 GLU A O 1
ATOM 887 N N . THR A 1 110 ? -11.758 -7.098 -10.509 1.00 84.88 110 THR A N 1
ATOM 888 C CA . THR A 1 110 ? -12.965 -6.493 -9.917 1.00 84.88 110 THR A CA 1
ATOM 889 C C . THR A 1 110 ? -13.746 -7.475 -9.043 1.00 84.88 110 THR A C 1
ATOM 891 O O . THR A 1 110 ? -14.177 -7.126 -7.941 1.00 84.88 110 THR A O 1
ATOM 894 N N . THR A 1 111 ? -13.904 -8.716 -9.502 1.00 88.00 111 THR A N 1
ATOM 895 C CA . THR A 1 111 ? -14.598 -9.767 -8.751 1.00 88.00 111 THR A CA 1
ATOM 896 C C . THR A 1 111 ? -13.833 -10.126 -7.479 1.00 88.00 111 THR A C 1
ATOM 898 O O . THR A 1 111 ? -14.438 -10.233 -6.413 1.00 88.00 111 THR A O 1
ATOM 901 N N . THR A 1 112 ? -12.506 -10.245 -7.554 1.00 86.81 112 THR A N 1
ATOM 902 C CA . THR A 1 112 ? -11.641 -10.505 -6.400 1.00 86.81 112 THR A CA 1
ATOM 903 C C . THR A 1 112 ? -11.748 -9.383 -5.370 1.00 86.81 112 THR A C 1
ATOM 905 O O . THR A 1 112 ? -11.921 -9.684 -4.189 1.00 86.81 112 THR A O 1
ATOM 908 N N . TYR A 1 113 ? -11.736 -8.107 -5.781 1.00 86.25 113 TYR A N 1
ATOM 909 C CA . TYR A 1 113 ? -11.978 -6.998 -4.848 1.00 86.25 113 TYR A CA 1
ATOM 910 C C . TYR A 1 113 ? -13.314 -7.143 -4.129 1.00 86.25 113 TYR A C 1
ATOM 912 O O . TYR A 1 113 ? -13.355 -7.079 -2.902 1.00 86.25 113 TYR A O 1
ATOM 920 N N . ALA A 1 114 ? -14.399 -7.345 -4.880 1.00 87.25 114 ALA A N 1
ATOM 921 C CA . ALA A 1 114 ? -15.739 -7.419 -4.314 1.00 87.25 114 ALA A CA 1
ATOM 922 C C . ALA A 1 114 ? -15.856 -8.569 -3.303 1.00 87.25 114 ALA A C 1
ATOM 924 O O . ALA A 1 114 ? -16.274 -8.353 -2.165 1.00 87.25 114 ALA A O 1
ATOM 925 N N . VAL A 1 115 ? -15.419 -9.772 -3.688 1.00 91.00 115 VAL A N 1
ATOM 926 C CA . VAL A 1 115 ? -15.490 -10.969 -2.840 1.00 91.00 115 VAL A CA 1
ATOM 927 C C . VAL A 1 115 ? -14.682 -10.785 -1.560 1.00 91.00 115 VAL A C 1
ATOM 929 O O . VAL A 1 115 ? -15.192 -11.042 -0.468 1.00 91.00 115 VAL A O 1
ATOM 932 N N . VAL A 1 116 ? -13.439 -10.311 -1.662 1.00 88.12 116 VAL A N 1
ATOM 933 C CA . VAL A 1 116 ? -12.572 -10.192 -0.488 1.00 88.12 116 VAL A CA 1
ATOM 934 C C . VAL A 1 116 ? -13.028 -9.054 0.432 1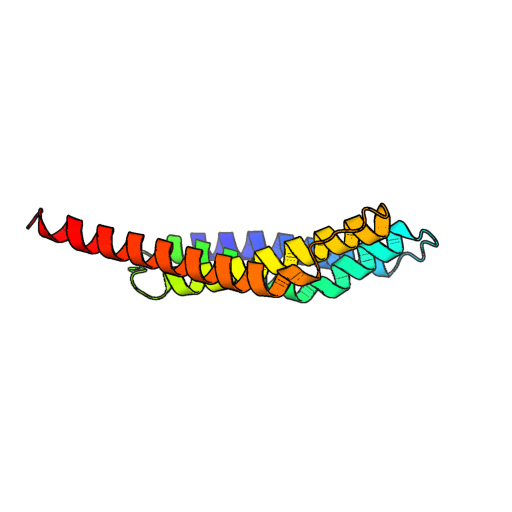.00 88.12 116 VAL A C 1
ATOM 936 O O . VAL A 1 116 ? -13.017 -9.233 1.649 1.00 88.12 116 VAL A O 1
ATOM 939 N N . ILE A 1 117 ? -13.488 -7.914 -0.099 1.00 87.31 117 ILE A N 1
ATOM 940 C CA . ILE A 1 117 ? -14.044 -6.823 0.723 1.00 87.31 117 ILE A CA 1
ATOM 941 C C . ILE A 1 117 ? -15.274 -7.302 1.496 1.00 87.31 117 ILE A C 1
ATOM 943 O O . ILE A 1 117 ? -15.352 -7.088 2.708 1.00 87.31 117 ILE A O 1
ATOM 947 N N . ILE A 1 118 ? -16.208 -7.984 0.823 1.00 90.44 118 ILE A N 1
ATOM 948 C CA . ILE A 1 118 ? -17.403 -8.548 1.464 1.00 90.44 118 ILE A CA 1
ATOM 949 C C . ILE A 1 118 ? -16.993 -9.541 2.555 1.00 90.44 118 ILE A C 1
ATOM 951 O O . ILE A 1 118 ? -17.497 -9.460 3.675 1.00 90.44 118 ILE A O 1
ATOM 955 N N . ALA A 1 119 ? -16.037 -10.429 2.269 1.00 88.44 119 ALA A N 1
ATOM 956 C CA . ALA A 1 119 ? -15.545 -11.404 3.236 1.00 88.44 119 ALA A CA 1
ATOM 957 C C . ALA A 1 119 ? -14.907 -10.735 4.467 1.00 88.44 119 ALA A C 1
ATOM 959 O O . ALA A 1 119 ? -15.199 -11.122 5.601 1.00 88.44 119 ALA A O 1
ATOM 960 N N . VAL A 1 120 ? -14.076 -9.704 4.275 1.00 85.38 120 VAL A N 1
ATOM 961 C CA . VAL A 1 120 ? -13.43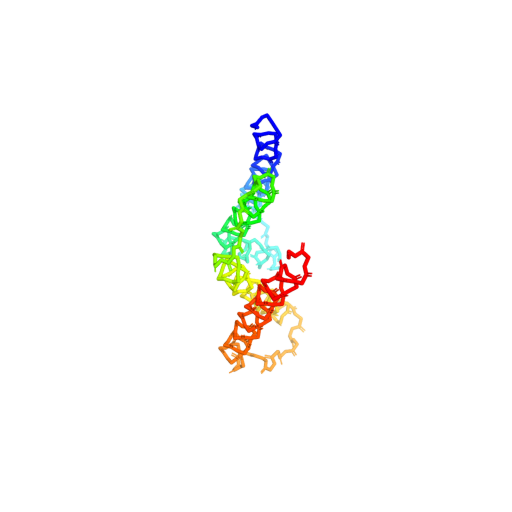6 -8.966 5.377 1.00 85.38 120 VAL A CA 1
ATOM 962 C C . VAL A 1 120 ? -14.456 -8.212 6.222 1.00 85.38 120 VAL A C 1
ATOM 964 O O . VAL A 1 120 ? -14.364 -8.255 7.451 1.00 85.38 120 VAL A O 1
ATOM 967 N N . LEU A 1 121 ? -15.449 -7.570 5.602 1.00 85.81 121 LEU A N 1
ATOM 968 C CA . LEU A 1 121 ? -16.538 -6.917 6.329 1.00 85.81 121 LEU A CA 1
ATOM 969 C C . LEU A 1 121 ? -17.350 -7.934 7.134 1.00 85.81 121 LEU A C 1
ATOM 971 O O . LEU A 1 121 ? -17.533 -7.742 8.336 1.00 85.81 121 LEU A O 1
ATOM 975 N N . ALA A 1 122 ? -17.779 -9.031 6.507 1.00 87.38 122 ALA A N 1
ATOM 976 C CA . ALA A 1 122 ? -18.562 -10.077 7.158 1.00 87.38 122 ALA A CA 1
ATOM 977 C C . ALA A 1 122 ? -17.818 -10.671 8.365 1.00 87.38 122 ALA A C 1
ATOM 979 O O . ALA A 1 122 ? -18.358 -10.704 9.472 1.00 87.38 122 ALA A O 1
ATOM 980 N N . MET A 1 123 ? -16.549 -11.056 8.191 1.00 85.81 123 MET A N 1
ATOM 981 C CA . MET A 1 123 ? -15.712 -11.566 9.283 1.00 85.81 123 MET A CA 1
ATOM 982 C C . MET A 1 123 ? -15.470 -10.513 10.373 1.00 85.81 123 MET A C 1
ATOM 984 O O . MET A 1 123 ? -15.496 -10.832 11.565 1.00 85.81 123 MET A O 1
ATOM 988 N N . GLY A 1 124 ? -15.248 -9.255 9.984 1.00 82.12 124 GLY A N 1
ATOM 989 C CA . GLY A 1 124 ? -15.046 -8.144 10.907 1.00 82.12 124 GLY A CA 1
ATOM 990 C C . GLY A 1 124 ? -16.262 -7.913 11.804 1.00 82.12 124 GLY A C 1
ATOM 991 O O . GLY A 1 124 ? -16.120 -7.877 13.028 1.00 82.12 124 GLY A O 1
ATOM 992 N N . TYR A 1 125 ? -17.457 -7.823 11.218 1.00 83.69 125 TYR A N 1
ATOM 993 C CA . TYR A 1 125 ? -18.703 -7.655 11.968 1.00 83.69 125 TYR A CA 1
ATOM 994 C C . TYR A 1 125 ? -19.068 -8.893 12.790 1.00 83.69 125 TYR A C 1
ATOM 996 O O . TYR A 1 125 ? -19.499 -8.747 13.934 1.00 83.69 125 TYR A O 1
ATOM 1004 N N . PHE A 1 126 ? -18.821 -10.103 12.280 1.00 86.94 126 PHE A N 1
ATOM 1005 C CA . PHE A 1 126 ? -19.024 -11.336 13.043 1.00 86.94 126 PHE A CA 1
ATOM 1006 C C . PHE A 1 126 ? -18.177 -11.361 14.325 1.00 86.94 126 PHE A C 1
ATOM 1008 O O . PHE A 1 126 ? -18.668 -11.694 15.406 1.00 86.94 126 PHE A O 1
ATOM 1015 N N . LYS A 1 127 ? -16.909 -10.937 14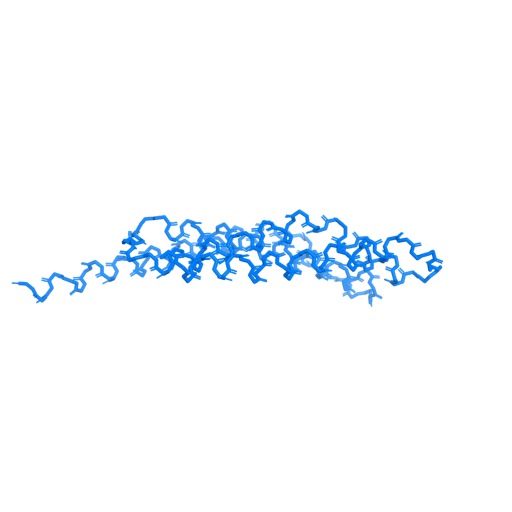.236 1.00 82.38 127 LYS A N 1
ATOM 1016 C CA . LYS A 1 127 ? -16.010 -10.847 15.394 1.00 82.38 127 LYS A CA 1
ATOM 1017 C C . LYS A 1 127 ? -16.496 -9.830 16.428 1.00 82.38 127 LYS A C 1
ATOM 1019 O O . LYS A 1 127 ? -16.454 -10.120 17.623 1.00 82.38 127 LYS A O 1
ATOM 1024 N N . VAL A 1 128 ? -16.967 -8.666 15.977 1.00 81.19 128 VAL A N 1
ATOM 1025 C CA . VAL A 1 128 ? -17.553 -7.638 16.852 1.00 81.19 128 VAL A CA 1
ATOM 1026 C C . VAL A 1 128 ? -18.791 -8.181 17.564 1.00 81.19 128 VAL A C 1
ATOM 1028 O O . VAL A 1 128 ? -18.900 -8.066 18.783 1.00 81.19 128 VAL A O 1
ATOM 1031 N N . TRP A 1 129 ? -19.704 -8.807 16.820 1.00 82.75 129 TRP A N 1
ATOM 1032 C CA . TRP A 1 129 ? -20.936 -9.366 17.368 1.00 82.75 129 TRP A CA 1
ATOM 1033 C C . TRP A 1 129 ? -20.655 -10.425 18.441 1.00 82.75 129 TRP A C 1
ATOM 1035 O O . TRP A 1 129 ? -21.192 -10.335 19.546 1.00 82.75 129 TRP A O 1
ATOM 1045 N N . ARG A 1 130 ? -19.727 -11.355 18.177 1.00 82.75 130 ARG A N 1
ATOM 1046 C CA . ARG A 1 130 ? -19.305 -12.379 19.147 1.00 82.75 130 ARG A CA 1
ATOM 1047 C C . ARG A 1 130 ? -18.727 -11.772 20.431 1.00 82.75 130 ARG A C 1
ATOM 1049 O O . ARG A 1 130 ? -19.026 -12.250 21.521 1.00 82.75 130 ARG A O 1
ATOM 1056 N N . GLN A 1 131 ? -17.919 -10.715 20.319 1.00 78.75 131 GLN A N 1
ATOM 1057 C CA . GLN A 1 131 ? -17.356 -10.021 21.485 1.00 78.75 131 GLN A CA 1
ATOM 1058 C C . GLN A 1 131 ? -18.419 -9.294 22.319 1.00 78.75 131 GLN A C 1
ATOM 1060 O O . GLN A 1 131 ? -18.288 -9.217 23.540 1.00 78.75 131 GLN A O 1
ATOM 1065 N N . SER A 1 132 ? -19.464 -8.772 21.680 1.00 75.56 132 SER A N 1
ATOM 1066 C CA . SER A 1 132 ? -20.594 -8.145 22.372 1.00 75.56 132 SER A CA 1
ATOM 1067 C C . SER A 1 132 ? -21.524 -9.165 23.034 1.00 75.56 132 SER A C 1
ATOM 1069 O O . SER A 1 132 ? -22.078 -8.868 24.089 1.00 75.56 132 SER A O 1
ATOM 1071 N N . ALA A 1 133 ? -21.680 -10.357 22.450 1.00 74.06 133 ALA A N 1
ATOM 1072 C CA . ALA A 1 133 ? -22.493 -11.434 23.013 1.00 74.06 133 ALA A CA 1
ATOM 1073 C C . ALA A 1 133 ? -21.862 -12.039 24.280 1.00 74.06 133 ALA A C 1
ATOM 1075 O O . ALA A 1 13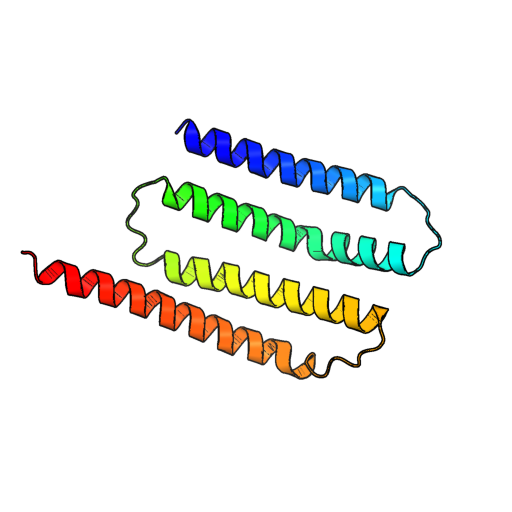3 ? -22.537 -12.140 25.298 1.00 74.06 133 ALA A O 1
ATOM 1076 N N . GLY A 1 134 ? -20.556 -12.339 24.261 1.00 62.44 134 GLY A N 1
ATOM 1077 C CA . GLY A 1 134 ? -19.865 -12.940 25.414 1.00 62.44 134 GLY A CA 1
ATOM 1078 C C . GLY A 1 134 ? -19.752 -12.026 26.642 1.00 62.44 134 GLY A C 1
ATOM 1079 O O . GLY A 1 134 ? -19.658 -12.504 27.761 1.00 62.44 134 GLY A O 1
ATOM 1080 N N . LYS A 1 135 ? -19.827 -10.698 26.473 1.00 57.31 135 LYS A N 1
ATOM 1081 C CA . LYS A 1 135 ? -19.811 -9.749 27.604 1.00 57.31 135 LYS A CA 1
ATOM 1082 C C . LYS A 1 135 ? -21.114 -9.696 28.410 1.00 57.31 135 LYS A C 1
ATOM 1084 O O . LYS A 1 135 ? -21.140 -9.015 29.433 1.00 57.31 135 LYS A O 1
ATOM 1089 N N . LYS A 1 136 ? -22.194 -10.330 27.939 1.00 52.44 136 LYS A N 1
ATOM 1090 C CA . LYS A 1 136 ? -23.470 -10.382 28.667 1.00 52.44 136 LYS A CA 1
ATOM 1091 C C . LYS A 1 136 ? -23.556 -11.534 29.672 1.00 52.44 136 LYS A C 1
ATOM 1093 O O . LYS A 1 136 ? -24.424 -11.458 30.524 1.00 52.44 136 LYS A O 1
ATOM 1098 N N . GLU A 1 137 ? -22.696 -12.550 29.587 1.00 48.47 137 GLU A N 1
ATOM 1099 C CA . GLU A 1 137 ? -22.731 -13.705 30.505 1.00 48.47 137 GLU A CA 1
ATOM 1100 C C . GLU A 1 137 ? -21.975 -13.464 31.824 1.00 48.47 137 GLU A C 1
ATOM 1102 O O . GLU A 1 137 ? -22.265 -14.126 32.813 1.00 48.47 137 GLU A O 1
ATOM 1107 N N . ASP A 1 138 ? -21.075 -12.475 31.875 1.00 47.94 138 ASP A N 1
ATOM 1108 C CA . ASP A 1 138 ? -20.284 -12.137 33.073 1.00 47.94 138 ASP A CA 1
ATOM 1109 C C . ASP A 1 138 ? -20.903 -11.005 33.936 1.00 47.94 138 ASP A C 1
ATOM 1111 O O . ASP A 1 138 ? -20.202 -10.369 34.730 1.00 47.94 138 ASP A O 1
ATOM 1115 N N . ARG A 1 139 ? -22.192 -10.684 33.761 1.00 42.75 139 ARG A N 1
ATOM 1116 C CA . ARG A 1 139 ? -22.939 -9.707 34.582 1.00 42.75 139 ARG A CA 1
ATOM 1117 C C . ARG A 1 139 ? -24.216 -10.317 35.123 1.00 42.75 139 ARG A C 1
ATOM 1119 O O . ARG A 1 139 ? -24.539 -9.979 36.281 1.00 42.75 139 ARG A O 1
#

Sequence (139 aa):
MKQVTKLLLRKGAVFLAYLILLGIGNLIPVQDQYYSMIIGFLNTNTIWIFLFALFFASAEALKMTKVPYIIGYPIANAFGTFFLIRFMFSLAYLIDETFGLKFLFSGYETTTYAVVIIAVLAMGYFKVWRQSAGKKEDR

Secondary structure (DSSP, 8-state):
-HHHHHHHHHHHHHHHHHHHHHHHHHHS----HHHHHHHHHHHHHHHHHHHHHHHHHHHHHHHHTT---SSHHHHHHHHHHHHHHHHHHHHHHHHHHHH----TTTTTHHHHHHHHHHHHHHHHHHHHHHHHHHTTTT-

Nearest PDB structures (foldseek):
  8zqe-assembly1_R  TM=4.103E-01  e=4.661E+00  Homo sapiens

Solvent-accessible surface area (backbone atoms only — not comparable to full-atom values): 7884 Å² total; per-residue (Å²): 108,75,68,50,54,52,50,52,52,55,54,48,51,53,52,51,52,50,52,51,53,51,52,54,58,72,69,54,92,63,93,46,67,67,59,50,50,53,52,51,50,48,61,76,38,43,68,59,53,48,53,48,53,50,50,54,51,50,55,54,46,48,70,74,43,91,66,85,66,72,70,63,44,29,56,51,50,24,54,56,47,51,55,47,55,49,52,49,49,56,50,50,50,52,49,24,74,74,67,66,67,71,70,81,52,75,85,41,48,69,58,51,50,52,54,51,38,52,50,42,34,53,53,35,49,50,54,42,51,54,58,60,56,62,63,63,77,84,113

Radius of gyration: 19.59 Å; Cα contacts (8 Å, |Δi|>4): 62; chains: 1; bounding box: 44×26×54 Å

Foldseek 3Di:
DVVLVVLCVVLVVVLVVVVVVLVVLVPDPDPDPLSCLVSVLCVVCVVLVVVLSVLVSVVVSVVVPPDPPQPVVLVSVLVNVLSVLVNVVSVVVSVCVVPVPPPPCPVCSVVVSVVVSVVSSVVSNVVSVVVVVVVVVVD

Mean predicted aligned error: 8.5 Å

pLDDT: mean 81.13, std 10.36, range [42.75, 95.0]